Protein AF-W1XYJ9-F1 (afdb_monomer_lite)

pLDDT: mean 98.21, std 0.71, range [95.44, 98.88]

Organism: NCBI:txid408170

Foldseek 3Di:
DEQEDPDPVSLVVLLVCFAVVHDAEYEYEDPPQVSQAVSQVVSCVCCVPGPHHHGHHDDPVVCPPDPDD

Secondary structure (DSSP, 8-state):
-EEE--SHHHHHHHHHHHHTT--SEEEEE-S-HHHHHHHHHHHHHGGGGS---EEEE--GGGGGG-S--

Structure (mmCIF, N/CA/C/O backbone):
data_AF-W1XYJ9-F1
#
_entry.id   AF-W1XYJ9-F1
#
loop_
_atom_site.group_PDB
_atom_site.id
_atom_site.type_symbol
_atom_site.label_atom_id
_atom_site.label_alt_id
_atom_site.label_comp_id
_atom_site.label_asym_id
_atom_site.label_entity_id
_atom_site.label_seq_id
_atom_site.pdbx_PDB_ins_code
_atom_site.Cartn_x
_atom_site.Cartn_y
_atom_site.Cartn_z
_atom_site.occupancy
_atom_site.B_iso_or_equiv
_atom_site.auth_seq_id
_atom_site.auth_comp_id
_atom_site.auth_asym_id
_atom_site.auth_atom_id
_atom_site.pdbx_PDB_model_num
ATOM 1 N N . VAL A 1 1 ? -7.337 -2.972 -2.224 1.00 98.62 1 VAL A N 1
ATOM 2 C CA . VAL A 1 1 ? -6.669 -1.936 -3.052 1.00 98.62 1 VAL A CA 1
ATOM 3 C C . VAL A 1 1 ? -5.314 -2.474 -3.470 1.00 98.62 1 VAL A C 1
ATOM 5 O O . VAL A 1 1 ? -4.621 -3.014 -2.615 1.00 98.62 1 VAL A O 1
ATOM 8 N N . ILE A 1 2 ? -4.944 -2.341 -4.743 1.00 98.81 2 ILE A N 1
ATOM 9 C CA . ILE A 1 2 ? -3.606 -2.672 -5.247 1.00 98.81 2 ILE A CA 1
ATOM 10 C C . ILE A 1 2 ? -2.915 -1.386 -5.674 1.00 98.81 2 ILE A C 1
ATOM 12 O O . ILE A 1 2 ? -3.347 -0.744 -6.612 1.00 98.81 2 ILE A O 1
ATOM 16 N N . LEU A 1 3 ? -1.834 -1.012 -5.006 1.00 98.75 3 LEU A N 1
ATOM 17 C CA . LEU A 1 3 ? -1.011 0.118 -5.409 1.00 98.75 3 LEU A CA 1
ATOM 18 C C . LEU A 1 3 ? 0.049 -0.357 -6.409 1.00 98.75 3 LEU A C 1
ATOM 20 O O . LEU A 1 3 ? 0.889 -1.174 -6.048 1.00 98.75 3 LEU A O 1
ATOM 24 N N . VAL A 1 4 ? 0.051 0.177 -7.634 1.00 98.75 4 VAL A N 1
ATOM 25 C CA . VAL A 1 4 ? 1.114 -0.077 -8.624 1.00 98.75 4 VAL A CA 1
ATOM 26 C C . VAL A 1 4 ? 2.055 1.126 -8.709 1.00 98.75 4 VAL A C 1
ATOM 28 O O . VAL A 1 4 ? 1.677 2.191 -9.197 1.00 98.75 4 VAL A O 1
ATOM 31 N N . GLY A 1 5 ? 3.295 0.933 -8.268 1.00 98.69 5 GLY A N 1
ATOM 32 C CA . GLY A 1 5 ? 4.342 1.946 -8.198 1.00 98.69 5 GLY A CA 1
ATOM 33 C C . GLY A 1 5 ? 4.562 2.432 -6.769 1.00 98.69 5 GLY A C 1
ATOM 34 O O . GLY A 1 5 ? 3.885 3.351 -6.305 1.00 98.69 5 GLY A O 1
ATOM 35 N N . ASP A 1 6 ? 5.574 1.886 -6.102 1.00 98.69 6 ASP A N 1
ATOM 36 C CA . ASP A 1 6 ? 5.978 2.259 -4.744 1.00 98.69 6 ASP A CA 1
ATOM 37 C C . ASP A 1 6 ? 7.037 3.373 -4.761 1.00 98.69 6 ASP A C 1
ATOM 39 O O . ASP A 1 6 ? 8.091 3.331 -4.136 1.00 98.69 6 ASP A O 1
ATOM 43 N N . GLY A 1 7 ? 6.783 4.408 -5.559 1.00 98.00 7 GLY A N 1
ATOM 44 C CA . GLY A 1 7 ? 7.576 5.634 -5.527 1.00 98.00 7 GLY A CA 1
ATOM 45 C C . GLY A 1 7 ? 7.183 6.529 -4.350 1.00 98.00 7 GLY A C 1
ATOM 46 O O . GLY A 1 7 ? 6.294 6.216 -3.564 1.00 98.00 7 GLY A O 1
ATOM 47 N N . ALA A 1 8 ? 7.763 7.729 -4.279 1.00 98.50 8 ALA A N 1
ATOM 48 C CA . ALA A 1 8 ? 7.414 8.704 -3.238 1.00 98.50 8 ALA A CA 1
ATOM 49 C C . ALA A 1 8 ? 5.902 9.013 -3.170 1.00 98.50 8 ALA A C 1
ATOM 51 O O . ALA A 1 8 ? 5.353 9.201 -2.086 1.00 98.50 8 ALA A O 1
ATOM 52 N N . VAL A 1 9 ? 5.219 9.041 -4.322 1.00 98.69 9 VAL A N 1
ATOM 53 C CA . VAL A 1 9 ? 3.765 9.258 -4.389 1.00 98.69 9 VAL A CA 1
ATOM 54 C C . VAL A 1 9 ? 2.995 8.032 -3.899 1.00 98.69 9 VAL A C 1
ATOM 56 O O . VAL A 1 9 ? 2.083 8.189 -3.092 1.00 98.69 9 VAL A O 1
ATOM 59 N N . GLY A 1 10 ? 3.368 6.830 -4.349 1.00 98.69 10 GLY A N 1
ATOM 60 C CA . GLY A 1 10 ? 2.710 5.584 -3.951 1.00 98.69 10 GLY A CA 1
ATOM 61 C C . GLY A 1 10 ? 2.819 5.330 -2.451 1.00 98.69 10 GLY A C 1
ATOM 62 O O . GLY A 1 10 ? 1.800 5.169 -1.784 1.00 98.69 10 GLY A O 1
ATOM 63 N N . SER A 1 11 ? 4.029 5.429 -1.903 1.00 98.38 11 SER A N 1
ATOM 64 C CA . SER A 1 11 ? 4.283 5.272 -0.468 1.00 98.38 11 SER A CA 1
ATOM 65 C C . SER A 1 11 ? 3.511 6.316 0.364 1.00 98.38 11 SER A C 1
ATOM 67 O O . SER A 1 11 ? 2.861 5.985 1.357 1.00 98.38 11 SER A O 1
ATOM 69 N N . SER A 1 12 ? 3.430 7.572 -0.105 1.00 98.62 12 SER A N 1
ATOM 70 C CA . SER A 1 12 ? 2.606 8.612 0.544 1.00 98.62 12 SER A CA 1
ATOM 71 C C . SER A 1 12 ? 1.102 8.315 0.485 1.00 98.62 12 SER A C 1
ATOM 73 O O . SER A 1 12 ? 0.378 8.575 1.449 1.00 98.62 12 SER A O 1
ATOM 75 N N . TYR A 1 13 ? 0.614 7.774 -0.634 1.00 98.75 13 TYR A N 1
ATOM 76 C CA . TYR A 1 13 ? -0.776 7.342 -0.786 1.00 98.75 13 TYR A CA 1
ATOM 77 C C . TYR A 1 13 ? -1.103 6.169 0.147 1.00 98.75 13 TYR A C 1
ATOM 79 O O . TYR A 1 13 ? -2.121 6.209 0.840 1.00 98.75 13 TYR A O 1
ATOM 87 N N . ALA A 1 14 ? -0.217 5.175 0.233 1.00 98.56 14 ALA A N 1
ATOM 88 C CA . ALA A 1 14 ? -0.341 4.047 1.149 1.00 98.56 14 ALA A CA 1
ATOM 89 C C . ALA A 1 14 ? -0.380 4.509 2.616 1.00 98.56 14 ALA A C 1
ATOM 91 O O . ALA A 1 14 ? -1.286 4.133 3.362 1.00 98.56 14 ALA A O 1
ATOM 92 N N . PHE A 1 15 ? 0.519 5.415 3.009 1.00 98.38 15 PHE A N 1
ATOM 93 C CA . PHE A 1 15 ? 0.517 6.030 4.339 1.00 98.38 15 PHE A CA 1
ATOM 94 C C . PHE A 1 15 ?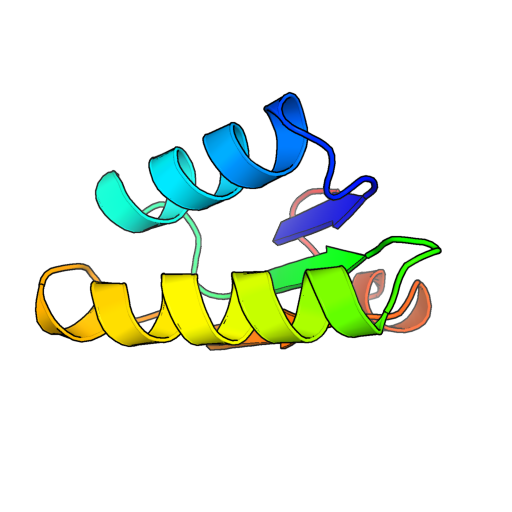 -0.795 6.768 4.647 1.00 98.38 15 PHE A C 1
ATOM 96 O O . PHE A 1 15 ? -1.366 6.622 5.732 1.00 98.38 15 PHE A O 1
ATOM 103 N N . ALA A 1 16 ? -1.315 7.539 3.687 1.00 98.31 16 ALA A N 1
ATOM 104 C CA . ALA A 1 16 ? -2.590 8.232 3.838 1.00 98.31 16 ALA A CA 1
ATOM 105 C C . ALA A 1 16 ? -3.772 7.254 3.971 1.00 98.31 16 ALA A C 1
ATOM 107 O O . ALA A 1 16 ? -4.615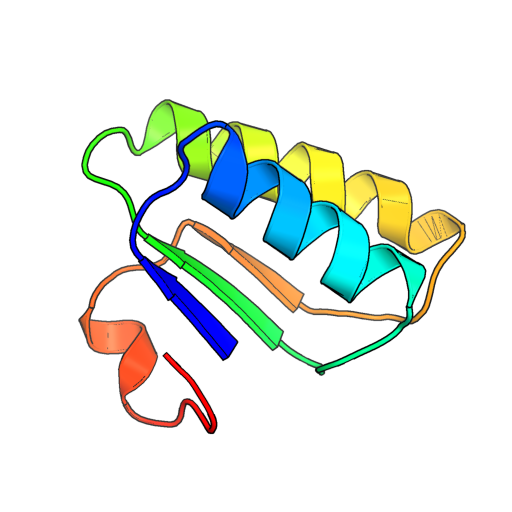 7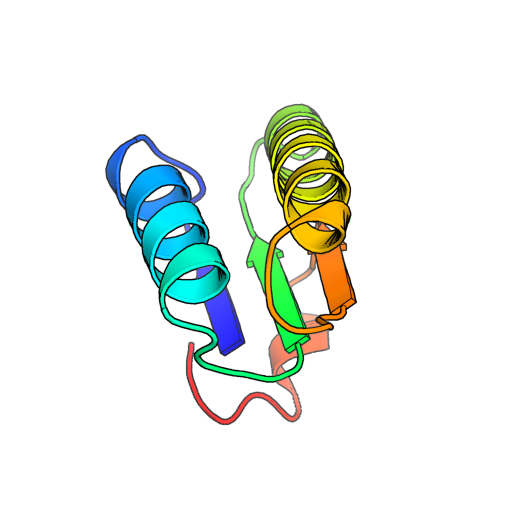.455 4.848 1.00 98.31 16 ALA A O 1
ATOM 108 N N . LEU A 1 17 ? -3.817 6.188 3.162 1.00 97.88 17 LEU A N 1
ATOM 109 C CA . LEU A 1 17 ? -4.832 5.129 3.252 1.00 97.88 17 LEU A CA 1
ATOM 110 C C . LEU A 1 17 ? -4.852 4.475 4.637 1.00 97.88 17 LEU A C 1
ATOM 112 O O . LEU A 1 17 ? -5.924 4.320 5.231 1.00 97.88 17 LEU A O 1
ATOM 116 N N . VAL A 1 18 ? -3.674 4.120 5.160 1.00 98.12 18 VAL A N 1
ATOM 117 C CA . VAL A 1 18 ? -3.528 3.500 6.484 1.00 98.12 18 VAL A CA 1
ATOM 118 C C . VAL A 1 18 ? -4.040 4.439 7.575 1.00 98.12 18 VAL A C 1
ATOM 120 O O . VAL A 1 18 ? -4.933 4.061 8.337 1.00 98.12 18 VAL A O 1
ATOM 123 N N . ASN A 1 19 ? -3.569 5.688 7.599 1.00 97.56 19 ASN A N 1
ATOM 124 C CA . ASN A 1 19 ? -3.936 6.656 8.639 1.00 97.56 19 ASN A CA 1
ATOM 125 C C . ASN A 1 19 ? -5.403 7.087 8.601 1.00 97.56 19 ASN A C 1
ATOM 127 O O . ASN A 1 19 ? -5.994 7.351 9.646 1.00 97.56 19 ASN A O 1
ATOM 131 N N . GLN A 1 20 ? -6.005 7.160 7.414 1.00 97.75 20 GLN A N 1
ATOM 132 C CA . GLN A 1 20 ? -7.425 7.492 7.267 1.00 97.75 20 GLN A CA 1
ATOM 133 C C . GLN A 1 20 ? -8.336 6.277 7.482 1.00 97.75 20 GLN A C 1
ATOM 135 O O . GLN A 1 20 ? -9.557 6.412 7.456 1.00 97.75 20 GLN A O 1
ATOM 140 N N . GLY A 1 21 ? -7.766 5.087 7.695 1.00 96.62 21 GLY A N 1
ATOM 141 C CA . GLY A 1 21 ? -8.534 3.871 7.924 1.00 96.62 21 GLY A CA 1
ATOM 142 C C . GLY A 1 21 ? -9.273 3.367 6.682 1.00 96.62 21 GLY A C 1
ATOM 143 O O . GLY A 1 21 ? -10.154 2.524 6.822 1.00 96.62 21 GLY A O 1
ATOM 144 N N . ILE A 1 22 ? -8.888 3.788 5.478 1.00 97.44 22 ILE A N 1
ATOM 145 C CA . ILE A 1 22 ? -9.546 3.405 4.221 1.00 97.44 22 ILE A CA 1
ATOM 146 C C . ILE A 1 22 ? -9.036 2.033 3.748 1.00 97.44 22 ILE A C 1
ATOM 148 O O . ILE A 1 22 ? -7.865 1.707 3.940 1.00 97.44 22 ILE A O 1
ATOM 152 N N . ALA A 1 23 ? -9.925 1.236 3.139 1.00 96.75 23 ALA A N 1
ATOM 153 C CA . ALA A 1 23 ? -9.708 -0.147 2.687 1.00 96.75 23 ALA A CA 1
ATOM 154 C C . ALA A 1 23 ? -9.398 -1.161 3.807 1.00 96.75 23 ALA A C 1
ATOM 156 O O . ALA A 1 23 ? -9.097 -0.798 4.939 1.00 96.75 23 ALA A O 1
ATOM 157 N N . GLN A 1 24 ? -9.497 -2.452 3.506 1.00 97.38 24 GLN A N 1
ATOM 158 C CA . GLN A 1 24 ? -9.227 -3.549 4.446 1.00 97.38 24 GLN A CA 1
ATOM 159 C C . GLN A 1 24 ? -7.954 -4.317 4.071 1.00 97.38 24 GLN A C 1
ATOM 161 O O . GLN A 1 24 ? -7.300 -4.899 4.935 1.00 97.38 24 GLN A O 1
ATOM 166 N N . GLU A 1 25 ? -7.580 -4.275 2.794 1.00 98.50 25 GLU A N 1
ATOM 167 C CA . GLU A 1 25 ? -6.422 -4.963 2.237 1.00 98.50 25 GLU A CA 1
ATOM 168 C C . GLU A 1 25 ? -5.700 -4.054 1.230 1.00 98.50 25 GLU A C 1
ATOM 170 O O . GLU A 1 25 ? -6.340 -3.432 0.369 1.00 98.50 25 GLU A O 1
ATOM 175 N N . LEU A 1 26 ? -4.377 -3.950 1.375 1.00 98.69 26 LEU A N 1
ATOM 176 C CA . LEU A 1 26 ? -3.476 -3.158 0.542 1.00 98.69 26 LEU A CA 1
ATOM 177 C C . LEU A 1 26 ? -2.319 -4.037 0.046 1.00 98.69 26 LEU A C 1
ATOM 179 O O . LEU A 1 26 ? -1.425 -4.382 0.816 1.00 98.69 26 LEU A O 1
ATOM 183 N N . GLY A 1 27 ? -2.326 -4.363 -1.243 1.00 98.81 27 GLY A N 1
ATOM 184 C CA . GLY A 1 27 ? -1.168 -4.945 -1.923 1.00 98.81 27 GLY A CA 1
ATOM 185 C C . GLY A 1 27 ? -0.331 -3.848 -2.578 1.00 98.81 27 GLY A C 1
ATOM 186 O O . GLY A 1 27 ? -0.895 -2.939 -3.188 1.00 98.81 27 GLY A O 1
ATOM 187 N N . ILE A 1 28 ? 0.994 -3.913 -2.456 1.00 98.88 28 ILE A N 1
ATOM 188 C CA . ILE A 1 28 ? 1.926 -2.944 -3.052 1.00 98.88 28 ILE A CA 1
ATOM 189 C C . ILE A 1 28 ? 2.765 -3.652 -4.118 1.00 98.88 28 ILE A C 1
ATOM 191 O O . ILE A 1 28 ? 3.485 -4.601 -3.819 1.00 98.88 28 ILE A O 1
ATOM 195 N N . VAL A 1 29 ? 2.673 -3.192 -5.364 1.00 98.88 29 VAL A N 1
ATOM 196 C CA . VAL A 1 29 ? 3.373 -3.748 -6.526 1.00 98.88 29 VAL A CA 1
ATOM 197 C C . VAL A 1 29 ? 4.399 -2.740 -7.024 1.00 98.88 29 VAL A C 1
ATOM 199 O O . VAL A 1 29 ? 4.055 -1.624 -7.405 1.00 98.88 29 VAL A O 1
ATOM 202 N N . ASP A 1 30 ? 5.654 -3.159 -7.111 1.00 98.69 30 ASP A N 1
ATOM 203 C CA . ASP A 1 30 ? 6.715 -2.431 -7.802 1.00 98.69 30 ASP A CA 1
ATOM 204 C C . ASP A 1 30 ? 7.716 -3.430 -8.400 1.00 98.69 30 ASP A C 1
ATOM 206 O O . ASP A 1 30 ? 7.734 -4.611 -8.040 1.00 98.69 30 ASP A O 1
ATOM 210 N N . ILE A 1 31 ? 8.562 -2.965 -9.320 1.00 98.25 31 ILE A N 1
ATOM 211 C CA . ILE A 1 31 ? 9.696 -3.747 -9.820 1.00 98.25 31 ILE A CA 1
ATOM 212 C C . ILE A 1 31 ? 10.773 -3.938 -8.737 1.00 98.25 31 ILE A C 1
ATOM 214 O O . ILE A 1 31 ? 11.509 -4.924 -8.778 1.00 98.25 31 ILE A O 1
ATOM 218 N N . PHE A 1 32 ? 10.861 -3.028 -7.759 1.00 98.19 32 PHE A N 1
ATOM 219 C CA . PHE A 1 32 ? 11.796 -3.098 -6.633 1.00 98.19 32 PHE A CA 1
ATOM 220 C C . PHE A 1 32 ? 11.180 -3.827 -5.431 1.00 98.19 32 PHE A C 1
ATOM 222 O O . PHE A 1 32 ? 10.712 -3.203 -4.481 1.00 98.19 32 PHE A O 1
ATOM 229 N N . LYS A 1 33 ? 11.212 -5.164 -5.454 1.00 98.12 33 LYS A N 1
ATOM 230 C CA . LYS A 1 33 ? 10.533 -6.003 -4.448 1.00 98.12 33 LYS A CA 1
ATOM 231 C C . LYS A 1 33 ? 11.015 -5.798 -3.014 1.00 98.12 33 LYS A C 1
ATOM 233 O O . LYS A 1 33 ? 10.187 -5.678 -2.117 1.00 98.12 33 LYS A O 1
ATOM 238 N N . GLU A 1 34 ? 12.323 -5.644 -2.820 1.00 98.44 34 GLU A N 1
ATOM 239 C CA . GLU A 1 34 ? 12.899 -5.342 -1.500 1.00 98.44 34 GLU A CA 1
ATOM 240 C C . GLU A 1 34 ? 12.309 -4.058 -0.902 1.00 98.44 34 GLU A C 1
ATOM 242 O O . GLU A 1 34 ? 12.084 -3.971 0.304 1.00 98.44 34 GLU A O 1
ATOM 247 N N . LYS A 1 35 ? 12.011 -3.062 -1.750 1.00 98.44 35 LYS A N 1
ATOM 248 C CA . LYS A 1 35 ? 11.383 -1.824 -1.299 1.00 98.44 35 LYS A CA 1
ATOM 249 C C . LYS A 1 35 ? 9.930 -2.060 -0.886 1.00 98.44 35 LYS A C 1
ATOM 251 O O . LYS A 1 35 ? 9.557 -1.655 0.206 1.00 98.44 35 LYS A O 1
ATOM 256 N N . THR A 1 36 ? 9.138 -2.747 -1.709 1.00 98.75 36 THR A N 1
ATOM 257 C CA . THR A 1 36 ? 7.724 -3.016 -1.390 1.00 98.75 36 THR A CA 1
ATOM 258 C C . THR A 1 36 ? 7.546 -3.892 -0.156 1.00 98.75 36 THR A C 1
ATOM 260 O O . THR A 1 36 ? 6.578 -3.723 0.577 1.00 98.75 36 THR A O 1
ATOM 263 N N . GLU A 1 37 ? 8.472 -4.820 0.092 1.00 98.75 37 GLU A N 1
ATOM 264 C CA . GLU A 1 37 ? 8.498 -5.620 1.320 1.00 98.75 37 GLU A CA 1
ATOM 265 C C . GLU A 1 37 ? 8.782 -4.728 2.535 1.00 98.75 37 GLU A C 1
ATOM 267 O O . GLU A 1 37 ? 8.027 -4.763 3.505 1.00 98.75 37 GLU A O 1
ATOM 272 N N . GLY A 1 38 ? 9.794 -3.858 2.441 1.00 98.69 38 GLY A N 1
ATOM 273 C CA . GLY A 1 38 ? 10.125 -2.900 3.496 1.00 98.69 38 GLY A CA 1
ATOM 274 C C . GLY A 1 38 ? 8.997 -1.909 3.802 1.00 98.69 38 GLY A C 1
ATOM 275 O O . GLY A 1 38 ? 8.633 -1.743 4.966 1.00 98.69 38 GLY A O 1
ATOM 276 N N . ASP A 1 39 ? 8.403 -1.283 2.782 1.00 98.56 39 ASP A N 1
ATOM 277 C CA . ASP A 1 39 ? 7.297 -0.333 2.962 1.00 98.56 39 ASP A CA 1
ATOM 278 C C . ASP A 1 39 ? 6.034 -1.053 3.490 1.00 98.56 39 ASP A C 1
ATOM 280 O O . ASP A 1 39 ? 5.319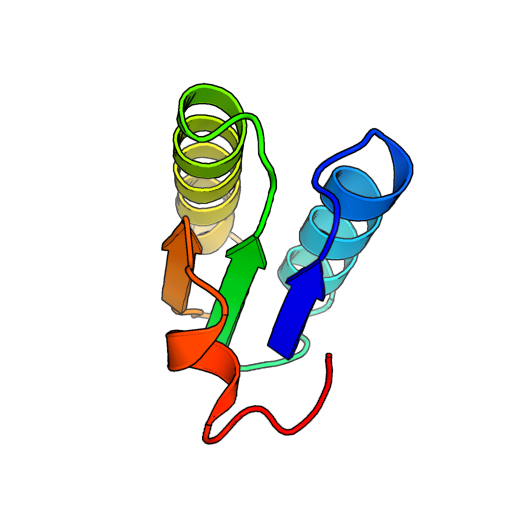 -0.506 4.333 1.00 98.56 39 ASP A O 1
ATOM 284 N N . ALA A 1 40 ? 5.765 -2.301 3.076 1.00 98.75 40 ALA A N 1
ATOM 285 C CA . ALA A 1 40 ? 4.656 -3.089 3.621 1.00 98.75 40 ALA A CA 1
ATOM 286 C C . ALA A 1 40 ? 4.845 -3.427 5.111 1.00 98.75 40 ALA A C 1
ATOM 288 O O . ALA A 1 40 ? 3.883 -3.349 5.883 1.00 98.75 40 ALA A O 1
ATOM 289 N N . GLU A 1 41 ? 6.062 -3.778 5.534 1.00 98.62 41 GLU A N 1
ATOM 290 C CA . GLU A 1 41 ? 6.395 -4.002 6.946 1.00 98.62 41 GLU A CA 1
ATOM 291 C C . GLU A 1 41 ? 6.289 -2.709 7.766 1.00 98.62 41 GLU A C 1
ATOM 293 O O . GLU A 1 41 ? 5.660 -2.707 8.828 1.00 98.62 41 GLU A O 1
ATOM 298 N N . ASP A 1 42 ? 6.826 -1.595 7.261 1.00 98.38 42 ASP A N 1
ATOM 299 C CA . ASP A 1 42 ? 6.765 -0.291 7.934 1.00 98.38 42 ASP A CA 1
ATOM 300 C C . ASP A 1 42 ? 5.313 0.169 8.149 1.00 98.38 42 ASP A C 1
ATOM 302 O O . ASP A 1 42 ? 4.887 0.472 9.269 1.00 98.38 42 ASP A O 1
ATOM 306 N N . LEU A 1 43 ? 4.487 0.103 7.101 1.00 98.44 43 LEU A N 1
ATOM 307 C CA . LEU A 1 43 ? 3.060 0.416 7.197 1.00 98.44 43 LEU A CA 1
ATOM 308 C C . LEU A 1 43 ? 2.309 -0.551 8.124 1.00 98.44 43 LEU A C 1
ATOM 310 O O . LEU A 1 43 ? 1.377 -0.135 8.816 1.00 98.44 43 LEU A O 1
ATOM 314 N N . SER A 1 44 ? 2.714 -1.822 8.181 1.00 98.19 44 SER A N 1
ATOM 315 C CA . SER A 1 44 ? 2.128 -2.803 9.103 1.00 98.19 44 SER A CA 1
ATOM 316 C C . SER A 1 44 ? 2.418 -2.463 10.566 1.00 98.19 44 SER A C 1
ATOM 318 O O . SER A 1 44 ? 1.542 -2.633 11.417 1.00 98.19 44 SER A O 1
ATOM 320 N N . HIS A 1 45 ? 3.593 -1.911 10.882 1.00 97.88 45 HIS A N 1
ATOM 321 C CA . HIS A 1 45 ? 3.893 -1.423 12.231 1.00 97.88 45 HIS A CA 1
ATOM 322 C C . HIS A 1 45 ? 2.975 -0.263 12.652 1.00 97.88 45 HIS A C 1
ATOM 324 O O . HIS A 1 45 ? 2.584 -0.177 13.821 1.00 97.88 45 HIS A O 1
ATOM 330 N N . ALA A 1 46 ? 2.555 0.590 11.710 1.00 96.81 46 ALA A N 1
ATOM 331 C CA . ALA A 1 46 ? 1.612 1.680 11.979 1.00 96.81 46 ALA A CA 1
ATOM 332 C C . ALA A 1 46 ? 0.196 1.189 12.357 1.00 96.81 46 ALA A C 1
ATOM 334 O O . ALA A 1 46 ? -0.592 1.946 12.938 1.00 96.81 46 ALA A O 1
ATOM 335 N N . LEU A 1 47 ? -0.140 -0.082 12.099 1.00 97.38 47 LEU A N 1
ATOM 336 C CA . LEU A 1 47 ? -1.444 -0.666 12.445 1.00 97.38 47 LEU A CA 1
ATOM 337 C C . LEU A 1 47 ? -1.687 -0.771 13.953 1.00 97.38 47 LEU A C 1
ATOM 339 O O . LEU A 1 47 ? -2.839 -0.828 14.372 1.00 97.38 47 LEU A O 1
ATOM 343 N N . ALA A 1 48 ? -0.641 -0.707 14.785 1.00 97.19 48 ALA A N 1
ATOM 344 C CA . ALA A 1 48 ? -0.791 -0.626 16.241 1.00 97.19 48 ALA A CA 1
ATOM 345 C C . ALA A 1 48 ? -1.566 0.627 16.704 1.00 97.19 48 ALA A C 1
ATOM 347 O O . ALA A 1 48 ? -2.108 0.643 17.810 1.00 97.19 48 ALA A O 1
ATOM 348 N N . PHE A 1 49 ? -1.627 1.667 15.864 1.00 96.94 49 PHE A N 1
ATOM 349 C CA . PHE A 1 49 ? -2.260 2.954 16.168 1.00 96.94 49 PHE A CA 1
ATOM 350 C C . PHE A 1 49 ? -3.371 3.340 15.182 1.00 96.94 49 PHE A C 1
ATOM 352 O O . PHE A 1 49 ? -3.953 4.417 15.306 1.00 96.94 49 PHE A O 1
ATOM 359 N N . THR A 1 50 ? -3.669 2.484 14.204 1.00 96.25 50 THR A N 1
ATOM 360 C CA . THR A 1 50 ? -4.665 2.744 13.155 1.00 96.25 50 THR A CA 1
ATOM 361 C C . THR A 1 50 ? -5.664 1.584 13.051 1.00 96.25 50 THR A C 1
ATOM 363 O O . THR A 1 50 ? -5.731 0.718 13.922 1.00 96.25 50 THR A O 1
ATOM 366 N N . SER A 1 51 ? -6.533 1.600 12.035 1.00 95.44 51 SER A N 1
ATOM 367 C CA . SER A 1 51 ? -7.527 0.533 11.842 1.00 95.44 51 SER A CA 1
ATOM 368 C C . SER A 1 51 ? -6.873 -0.721 11.248 1.00 95.44 51 SER A C 1
ATOM 370 O O . SER A 1 51 ? -6.045 -0.565 10.353 1.00 95.44 51 SER A O 1
ATOM 372 N N . PRO A 1 52 ? -7.272 -1.945 11.648 1.00 96.69 52 PRO A N 1
ATOM 373 C CA . PRO A 1 52 ? -6.698 -3.181 11.115 1.00 96.69 52 PRO A CA 1
ATOM 374 C C . PRO A 1 52 ? -6.767 -3.261 9.585 1.00 96.69 52 PRO A C 1
ATOM 376 O O . PRO A 1 52 ? -7.815 -2.978 8.996 1.00 96.69 52 PRO A O 1
ATOM 379 N N . LYS A 1 53 ? -5.658 -3.666 8.953 1.00 97.69 53 LYS A N 1
ATOM 380 C CA . LYS A 1 53 ? -5.536 -3.918 7.508 1.00 97.69 53 LYS A CA 1
ATOM 381 C C . LYS A 1 53 ? -4.566 -5.067 7.255 1.00 97.69 53 LYS A C 1
ATOM 383 O O . LYS A 1 53 ? -3.673 -5.306 8.063 1.00 97.69 53 LYS A O 1
ATOM 388 N N . LYS A 1 54 ? -4.714 -5.751 6.123 1.00 98.44 54 LYS A N 1
ATOM 389 C CA . LYS A 1 54 ? -3.687 -6.652 5.585 1.00 98.44 54 LYS A CA 1
ATOM 390 C C . LYS A 1 54 ? -2.840 -5.874 4.579 1.00 98.44 54 LYS A C 1
ATOM 392 O O . LYS A 1 54 ? -3.394 -5.350 3.618 1.00 98.44 54 LYS A O 1
ATOM 397 N N . ILE A 1 55 ? -1.533 -5.774 4.814 1.00 98.69 55 ILE A N 1
ATOM 398 C CA . ILE A 1 55 ? -0.590 -5.038 3.959 1.00 98.69 55 ILE A CA 1
ATOM 399 C C . ILE A 1 55 ? 0.523 -5.998 3.534 1.00 98.69 55 ILE A C 1
ATOM 401 O O . ILE A 1 55 ? 1.033 -6.737 4.375 1.00 98.69 55 ILE A O 1
ATOM 405 N N . TYR A 1 56 ? 0.851 -6.049 2.242 1.00 98.81 56 TYR A N 1
ATOM 406 C CA . TYR A 1 56 ? 1.849 -6.983 1.708 1.00 98.81 56 TYR A CA 1
ATOM 407 C C . TYR A 1 56 ? 2.459 -6.505 0.386 1.00 98.81 56 TYR A C 1
ATOM 409 O O . TYR A 1 56 ? 1.831 -5.769 -0.379 1.00 98.81 56 TYR A O 1
ATOM 417 N N . SER A 1 57 ? 3.678 -6.973 0.113 1.00 98.81 57 SER A N 1
ATOM 418 C CA . SER A 1 57 ? 4.283 -6.925 -1.220 1.00 98.81 57 SER A CA 1
ATOM 419 C C . SER A 1 57 ? 3.522 -7.873 -2.147 1.00 98.81 57 SER A C 1
ATOM 421 O O . SER A 1 57 ? 3.361 -9.052 -1.826 1.00 98.81 57 SER A O 1
ATOM 423 N N . ALA A 1 58 ? 3.011 -7.346 -3.255 1.00 98.75 58 ALA A N 1
ATOM 424 C CA . ALA A 1 58 ? 2.055 -8.018 -4.126 1.00 98.75 58 ALA A CA 1
ATOM 425 C C . ALA A 1 58 ? 2.603 -8.232 -5.545 1.00 98.75 58 ALA A C 1
ATOM 427 O O . ALA A 1 58 ? 3.557 -7.585 -5.996 1.00 98.75 58 ALA A O 1
ATOM 428 N N . GLU A 1 59 ? 1.945 -9.124 -6.276 1.00 98.62 59 GLU A N 1
ATOM 429 C CA . GLU A 1 59 ? 2.083 -9.335 -7.711 1.00 98.62 59 GLU A CA 1
ATOM 430 C C . GLU A 1 59 ? 0.805 -8.925 -8.451 1.00 98.62 59 GLU A C 1
ATOM 432 O O . GLU A 1 59 ? -0.275 -8.808 -7.877 1.00 98.62 59 GLU A O 1
ATOM 437 N N . TYR A 1 60 ? 0.887 -8.780 -9.776 1.00 98.50 60 TYR A N 1
ATOM 438 C CA . TYR A 1 60 ?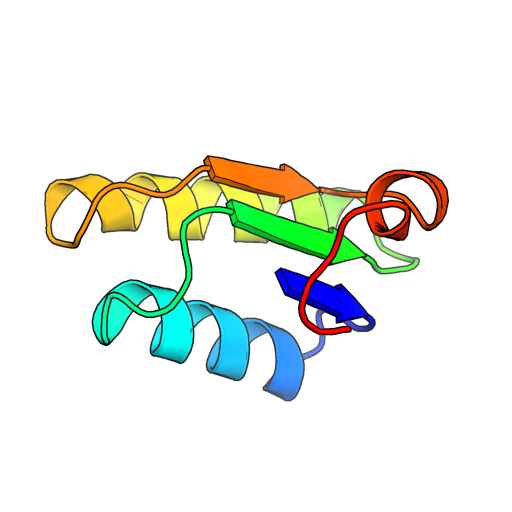 -0.297 -8.490 -10.597 1.00 98.50 60 TYR A CA 1
ATOM 439 C C . TYR A 1 60 ? -1.407 -9.543 -10.468 1.00 98.50 60 TYR A C 1
ATOM 441 O O . TYR A 1 60 ? -2.571 -9.231 -10.702 1.00 98.50 60 TYR A O 1
ATOM 449 N N . ALA A 1 61 ? -1.062 -10.781 -10.101 1.00 98.44 61 ALA A N 1
ATOM 450 C CA . ALA A 1 61 ? -2.041 -11.837 -9.859 1.00 98.44 61 ALA A CA 1
ATOM 451 C C . ALA A 1 61 ? -2.958 -11.527 -8.660 1.00 98.44 61 ALA A C 1
ATOM 453 O O . ALA A 1 61 ? -4.117 -11.938 -8.670 1.00 98.44 61 ALA A O 1
ATOM 454 N N . ASP A 1 62 ? -2.481 -10.757 -7.679 1.00 98.44 62 ASP A N 1
ATOM 455 C CA . ASP A 1 62 ? -3.250 -10.404 -6.484 1.00 98.44 62 ASP A CA 1
ATOM 456 C C . ASP A 1 62 ? -4.365 -9.391 -6.788 1.00 98.44 62 ASP A C 1
ATOM 458 O O . ASP A 1 62 ? -5.316 -9.271 -6.027 1.00 98.44 62 ASP A O 1
ATOM 462 N N . ALA A 1 63 ? -4.332 -8.719 -7.945 1.00 98.38 63 ALA A N 1
ATOM 463 C CA . ALA A 1 63 ? -5.367 -7.765 -8.352 1.00 98.38 63 ALA A CA 1
ATOM 464 C C . ALA A 1 63 ? -6.706 -8.403 -8.763 1.00 98.38 63 ALA A C 1
ATOM 466 O O . ALA A 1 63 ? -7.646 -7.684 -9.101 1.00 98.38 63 ALA A O 1
ATOM 467 N N . HIS A 1 64 ? -6.805 -9.733 -8.758 1.00 98.44 64 HIS A N 1
ATOM 468 C CA . HIS A 1 64 ? -7.964 -10.481 -9.251 1.00 98.44 64 HIS A CA 1
ATOM 469 C C . HIS A 1 64 ? -9.306 -10.144 -8.572 1.00 98.44 64 HIS A C 1
ATOM 471 O O . HIS A 1 64 ? -10.355 -10.292 -9.201 1.00 98.44 64 HIS A O 1
ATOM 477 N N . ASP A 1 65 ? -9.279 -9.690 -7.322 1.00 98.44 65 ASP A N 1
ATOM 478 C CA . ASP A 1 65 ? -10.439 -9.342 -6.498 1.00 98.44 65 ASP A CA 1
ATOM 479 C C . ASP A 1 65 ? -10.353 -7.912 -5.934 1.00 98.44 65 ASP A C 1
ATOM 481 O O 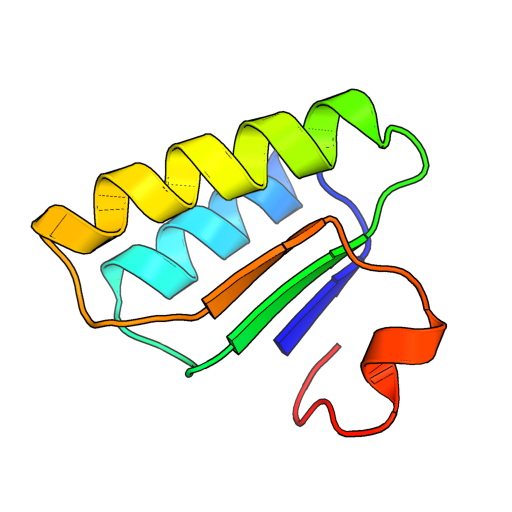. ASP A 1 65 ? -11.110 -7.538 -5.039 1.00 98.44 65 ASP A O 1
ATOM 485 N N . ALA A 1 66 ? -9.447 -7.086 -6.467 1.00 98.38 66 ALA A N 1
ATOM 486 C CA . ALA A 1 66 ? -9.251 -5.727 -5.994 1.00 98.38 66 ALA A CA 1
ATOM 487 C C . ALA A 1 66 ? -10.415 -4.807 -6.397 1.00 98.38 66 ALA A C 1
ATOM 489 O O . ALA A 1 66 ? -10.716 -4.645 -7.578 1.00 98.38 66 ALA A O 1
ATOM 490 N N . ASP A 1 67 ? -10.999 -4.101 -5.423 1.00 98.75 67 ASP A N 1
ATOM 491 C CA . ASP A 1 67 ? -11.992 -3.048 -5.699 1.00 98.75 67 ASP A CA 1
ATOM 492 C C . ASP A 1 67 ? -11.395 -1.841 -6.444 1.00 98.75 67 ASP A C 1
ATOM 494 O O . ASP A 1 67 ? -12.103 -1.106 -7.134 1.00 98.75 67 ASP A O 1
ATOM 498 N N . LEU A 1 68 ? -10.092 -1.604 -6.258 1.00 98.62 68 LEU A N 1
ATOM 499 C CA . LEU A 1 68 ? -9.349 -0.489 -6.836 1.00 98.62 68 LEU A CA 1
ATOM 500 C C . LEU A 1 68 ? -7.888 -0.890 -7.063 1.00 98.62 68 LEU A C 1
ATOM 502 O O . LEU A 1 68 ? -7.266 -1.464 -6.160 1.00 98.62 68 LEU A O 1
ATOM 506 N N . VAL A 1 69 ? -7.370 -0.526 -8.238 1.00 98.06 69 VAL A N 1
ATOM 507 C CA . VAL A 1 69 ? -5.949 -0.534 -8.610 1.00 98.06 69 VAL A CA 1
ATOM 508 C C . VAL A 1 69 ? -5.503 0.912 -8.799 1.00 98.06 69 VAL A C 1
ATOM 510 O O . VAL A 1 69 ? -6.149 1.593 -9.626 1.00 98.06 69 VAL A O 1
#

Sequence (69 aa):
VILVGDGAVGSSYAFALVNQGIAQELGIVDIFKEKTEGDAEDLSHALAFTSPKKIYSAEYADAHDADLV

Radius of gyration: 10.73 Å; chains: 1; bounding box: 25×21×27 Å

InterPro domains:
  IPR001236 Lactate/malate dehydrogenase, N-terminal [PF00056] (1-69)
  IPR036291 NAD(P)-binding domain superfamily [SSF51735] (1-69)